Protein AF-A0AAW9BB52-F1 (afdb_monomer)

Radius of gyration: 18.35 Å; Cα contacts (8 Å, |Δi|>4): 149; chains: 1; bounding box: 46×54×39 Å

Structure (mmCIF, N/CA/C/O backbone):
data_AF-A0AAW9BB52-F1
#
_entry.id   AF-A0AAW9BB52-F1
#
loop_
_atom_site.group_PDB
_atom_site.id
_atom_site.type_symbol
_atom_site.label_atom_id
_atom_site.label_alt_id
_atom_site.label_comp_id
_atom_site.label_asym_id
_atom_site.label_entity_id
_atom_site.label_seq_id
_atom_site.pdbx_PDB_ins_code
_atom_site.Cartn_x
_atom_site.Cartn_y
_atom_site.Cartn_z
_atom_site.occupancy
_atom_site.B_iso_or_equiv
_atom_site.auth_seq_id
_atom_site.auth_comp_id
_atom_site.auth_asym_id
_atom_site.auth_atom_id
_atom_site.pdbx_PDB_model_num
ATOM 1 N N . LYS A 1 1 ? 24.342 -23.528 0.416 1.00 37.94 1 LYS A N 1
ATOM 2 C CA . LYS A 1 1 ? 23.237 -22.552 0.607 1.00 37.94 1 LYS A CA 1
ATOM 3 C C . LYS A 1 1 ? 21.941 -23.292 0.313 1.00 37.94 1 LYS A C 1
ATOM 5 O O . LYS A 1 1 ? 21.856 -23.876 -0.755 1.00 37.94 1 LYS A O 1
ATOM 10 N N . ASN A 1 2 ? 21.030 -23.373 1.283 1.00 33.59 2 ASN A N 1
ATOM 11 C CA . ASN A 1 2 ? 19.821 -24.196 1.212 1.00 33.59 2 ASN A CA 1
ATOM 12 C C . ASN A 1 2 ? 18.779 -23.493 0.322 1.00 33.59 2 ASN A C 1
ATOM 14 O O . ASN A 1 2 ? 18.251 -22.456 0.709 1.00 33.59 2 ASN A O 1
ATOM 18 N N . ILE A 1 3 ? 18.562 -24.001 -0.893 1.00 47.25 3 ILE A N 1
ATOM 19 C CA . ILE A 1 3 ? 17.663 -23.411 -1.910 1.00 47.25 3 ILE A CA 1
ATOM 20 C C . ILE A 1 3 ? 16.200 -23.864 -1.693 1.00 47.25 3 ILE A C 1
ATOM 22 O O . ILE A 1 3 ? 15.275 -23.258 -2.222 1.00 47.25 3 ILE A O 1
ATOM 26 N N . ALA A 1 4 ? 15.980 -24.865 -0.834 1.00 42.38 4 ALA A N 1
ATOM 27 C CA . ALA A 1 4 ? 14.690 -25.529 -0.629 1.00 42.38 4 ALA A CA 1
ATOM 28 C C . ALA A 1 4 ? 13.703 -24.812 0.319 1.00 42.38 4 ALA A C 1
ATOM 30 O O . ALA A 1 4 ? 12.623 -25.330 0.557 1.00 42.38 4 ALA A O 1
ATOM 31 N N . CYS A 1 5 ? 14.049 -23.647 0.882 1.00 45.22 5 CYS A N 1
ATOM 32 C CA . CYS A 1 5 ? 13.152 -22.898 1.783 1.00 45.22 5 CYS A CA 1
ATOM 33 C C . CYS A 1 5 ? 12.666 -21.554 1.217 1.00 45.22 5 CYS A C 1
ATOM 35 O O . CYS A 1 5 ? 12.008 -20.804 1.930 1.00 45.22 5 CYS A O 1
ATOM 37 N N . ILE A 1 6 ? 13.037 -21.210 -0.021 1.00 49.16 6 ILE A N 1
ATOM 38 C CA . ILE A 1 6 ? 12.690 -19.917 -0.647 1.00 49.16 6 ILE A CA 1
ATOM 39 C C . ILE A 1 6 ? 11.749 -20.106 -1.849 1.00 49.16 6 ILE A C 1
ATOM 41 O O . ILE A 1 6 ? 11.134 -19.150 -2.296 1.00 49.16 6 ILE A O 1
ATOM 45 N N . SER A 1 7 ? 11.602 -21.330 -2.356 1.00 51.69 7 SER A N 1
ATOM 46 C CA . SER A 1 7 ? 10.525 -21.695 -3.284 1.00 51.69 7 SER A CA 1
ATOM 47 C C . SER A 1 7 ? 9.344 -22.196 -2.453 1.00 51.69 7 SER A C 1
ATOM 49 O O . SER A 1 7 ? 9.570 -22.923 -1.493 1.00 51.69 7 SER A O 1
ATOM 51 N N . ASP A 1 8 ? 8.126 -21.774 -2.789 1.00 69.69 8 ASP A N 1
ATOM 52 C CA . ASP A 1 8 ? 6.833 -22.172 -2.193 1.00 69.69 8 ASP A CA 1
ATOM 53 C C . ASP A 1 8 ? 6.276 -21.295 -1.063 1.00 69.69 8 ASP A C 1
ATOM 55 O O . ASP A 1 8 ? 5.261 -21.655 -0.461 1.00 69.69 8 ASP A O 1
ATOM 59 N N . HIS A 1 9 ? 6.838 -20.115 -0.776 1.00 73.44 9 HIS A N 1
ATOM 60 C CA . HIS A 1 9 ? 6.215 -19.228 0.217 1.00 73.44 9 HIS A CA 1
ATOM 61 C C . HIS A 1 9 ? 4.854 -18.716 -0.275 1.00 73.44 9 HIS A C 1
ATOM 63 O O . HIS A 1 9 ? 3.861 -18.777 0.453 1.00 73.44 9 HIS A O 1
ATOM 69 N N . ALA A 1 10 ? 4.792 -18.230 -1.518 1.00 77.00 10 ALA A N 1
ATOM 70 C CA . ALA A 1 10 ? 3.553 -17.705 -2.083 1.00 77.00 10 ALA A CA 1
ATOM 71 C C . ALA A 1 10 ? 2.483 -18.797 -2.292 1.00 77.00 10 ALA A C 1
ATOM 73 O O . ALA A 1 10 ? 1.297 -18.547 -2.073 1.00 77.00 10 ALA A O 1
ATOM 74 N N . ASP A 1 11 ? 2.894 -20.015 -2.654 1.00 81.38 11 ASP A N 1
ATOM 75 C CA . ASP A 1 11 ? 1.993 -21.162 -2.824 1.00 81.38 11 ASP A CA 1
ATOM 76 C C . ASP A 1 11 ? 1.494 -21.710 -1.484 1.00 81.38 11 ASP A C 1
ATOM 78 O O . ASP A 1 11 ? 0.306 -22.000 -1.337 1.00 81.38 11 ASP A O 1
ATOM 82 N N . SER A 1 12 ? 2.364 -21.777 -0.471 1.00 82.94 12 SER A N 1
ATOM 83 C CA . SER A 1 12 ? 1.969 -22.177 0.883 1.00 82.94 12 SER A CA 1
ATOM 84 C C . SER A 1 12 ? 0.957 -21.205 1.486 1.00 82.94 12 SER A C 1
ATOM 86 O O . SER A 1 12 ? -0.047 -21.651 2.041 1.00 82.94 12 SER A O 1
ATOM 88 N N . LEU A 1 13 ? 1.188 -19.892 1.349 1.00 82.56 13 LEU A N 1
ATOM 89 C CA . LEU A 1 13 ? 0.226 -18.879 1.789 1.00 82.56 13 LEU A CA 1
ATOM 90 C C . LEU A 1 13 ? -1.101 -19.021 1.050 1.00 82.56 13 LEU A C 1
ATOM 92 O O . LEU A 1 13 ? -2.141 -19.077 1.695 1.00 82.56 13 LEU A O 1
ATOM 96 N N . PHE A 1 14 ? -1.069 -19.155 -0.277 1.00 85.38 14 PHE A N 1
ATOM 97 C CA . PHE A 1 14 ? -2.291 -19.291 -1.063 1.00 85.38 14 PHE A CA 1
ATOM 98 C C . PHE A 1 14 ? -3.108 -20.527 -0.668 1.00 85.38 14 PHE A C 1
ATOM 100 O O . PHE A 1 14 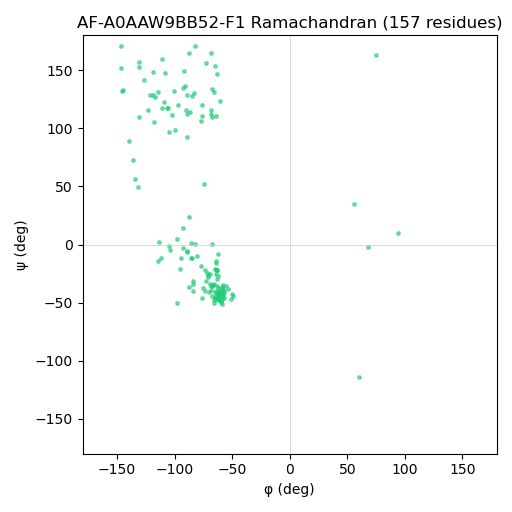? -4.325 -20.437 -0.514 1.00 85.38 14 PHE A O 1
ATOM 107 N N . ARG A 1 15 ? -2.450 -21.669 -0.439 1.00 87.56 15 ARG A N 1
ATOM 108 C CA . ARG A 1 15 ? -3.122 -22.886 0.030 1.00 87.56 15 ARG A CA 1
ATOM 109 C C . ARG A 1 15 ? -3.810 -22.668 1.377 1.00 87.56 15 ARG A C 1
ATOM 111 O O . ARG A 1 15 ? -4.986 -22.992 1.503 1.00 87.56 15 ARG A O 1
ATOM 118 N N . ILE A 1 16 ? -3.108 -22.087 2.352 1.00 87.88 16 ILE A N 1
ATOM 119 C CA . ILE A 1 16 ? -3.678 -21.783 3.674 1.00 87.88 16 ILE A CA 1
ATOM 120 C C . ILE A 1 16 ? -4.857 -20.809 3.541 1.00 87.88 16 ILE A C 1
ATOM 122 O O . ILE A 1 16 ? -5.903 -21.021 4.150 1.00 87.88 16 ILE A O 1
ATOM 126 N N . SER A 1 17 ? -4.719 -19.769 2.717 1.00 88.69 17 SER A N 1
ATOM 127 C CA . SER A 1 17 ? -5.778 -18.788 2.474 1.00 88.69 17 SER A CA 1
ATOM 128 C C . SER A 1 17 ? -7.028 -19.434 1.868 1.00 88.69 17 SER A C 1
ATOM 130 O O . SER A 1 17 ? -8.134 -19.122 2.301 1.00 88.69 17 SER A O 1
ATOM 132 N N . ASN A 1 18 ? -6.873 -20.389 0.946 1.00 89.69 18 ASN A N 1
ATOM 133 C CA . ASN A 1 18 ? -7.998 -21.143 0.386 1.00 89.69 18 ASN A CA 1
ATOM 134 C C . ASN A 1 18 ? -8.658 -22.082 1.403 1.00 89.69 18 ASN A C 1
ATOM 136 O O . ASN A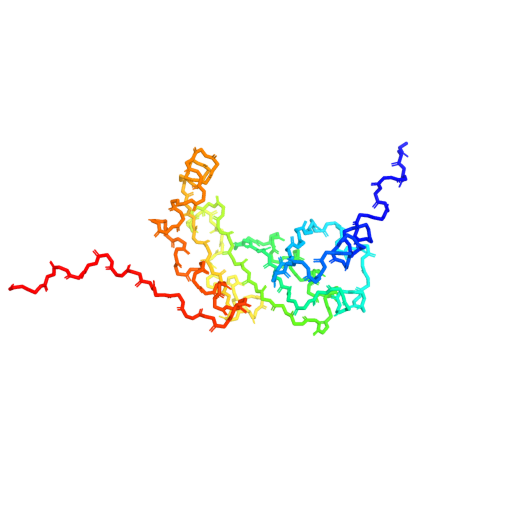 1 18 ? -9.879 -22.181 1.426 1.00 89.69 18 ASN A O 1
ATOM 140 N N . GLU A 1 19 ? -7.886 -22.748 2.267 1.00 92.44 19 GLU A N 1
ATOM 141 C CA . GLU A 1 19 ? -8.434 -23.620 3.322 1.00 92.44 19 GLU A CA 1
ATOM 142 C C . GLU A 1 19 ? -9.266 -22.835 4.360 1.00 92.44 19 GLU A C 1
ATOM 144 O O . GLU A 1 19 ? -10.163 -23.386 5.002 1.00 92.44 19 GLU A O 1
ATOM 149 N N . LEU A 1 20 ? -8.986 -21.538 4.519 1.00 92.25 20 LEU A N 1
ATOM 150 C CA . LEU A 1 20 ? -9.632 -20.660 5.496 1.00 92.25 20 LEU A CA 1
ATOM 151 C C . LEU A 1 20 ? -10.650 -19.686 4.883 1.00 92.25 20 LEU A C 1
ATOM 153 O O . LEU A 1 20 ? -11.271 -18.926 5.631 1.00 92.25 20 LEU A O 1
ATOM 157 N N . VAL A 1 21 ? -10.839 -19.688 3.558 1.00 90.75 21 VAL A N 1
ATOM 158 C CA . VAL A 1 21 ? -11.599 -18.645 2.844 1.00 90.75 21 VAL A CA 1
ATOM 159 C C . VAL A 1 21 ? -13.042 -18.510 3.337 1.00 90.75 21 VAL A C 1
ATOM 161 O O . VAL A 1 21 ? -13.535 -17.396 3.497 1.00 90.75 21 VAL A O 1
ATOM 164 N N . ASP A 1 22 ? -13.683 -19.625 3.686 1.00 92.19 22 ASP A N 1
ATOM 165 C CA . ASP A 1 22 ? -15.067 -19.645 4.172 1.00 92.19 22 ASP A CA 1
ATOM 166 C C . ASP A 1 22 ? -15.196 -19.283 5.665 1.00 92.19 22 ASP A C 1
ATOM 168 O O . ASP A 1 22 ? -16.300 -19.079 6.170 1.00 92.19 22 ASP A O 1
ATOM 172 N N . GLN A 1 23 ? -14.077 -19.192 6.394 1.00 94.69 23 GLN A N 1
ATOM 173 C CA . GLN A 1 23 ? -14.056 -18.937 7.841 1.00 94.69 23 GLN A CA 1
ATOM 174 C C . GLN A 1 23 ? -13.861 -17.457 8.191 1.00 94.69 23 GLN A C 1
ATOM 176 O O . GLN A 1 23 ? -14.196 -17.032 9.299 1.00 94.69 23 GLN A O 1
ATOM 181 N N . TYR A 1 24 ? -13.327 -16.657 7.266 1.00 91.94 24 TYR A N 1
ATOM 182 C CA . TYR A 1 24 ? -12.980 -15.258 7.508 1.00 91.94 24 TYR A CA 1
ATOM 183 C C . TYR A 1 24 ? -13.617 -14.331 6.478 1.00 91.94 24 TYR A C 1
ATOM 185 O O . TYR A 1 24 ? -13.646 -14.607 5.287 1.00 91.94 24 TYR A O 1
ATOM 193 N N . ASN A 1 25 ? -14.070 -13.153 6.919 1.00 88.88 25 ASN A N 1
ATOM 194 C CA . ASN A 1 25 ? -14.564 -12.137 5.981 1.00 88.88 25 ASN A CA 1
ATOM 195 C C . ASN A 1 25 ? -13.438 -11.505 5.149 1.00 88.88 25 ASN A C 1
ATOM 197 O O . ASN A 1 25 ? -13.694 -10.977 4.070 1.00 88.88 25 ASN A O 1
ATOM 201 N N . PHE A 1 26 ? -12.218 -11.497 5.690 1.00 90.19 26 PHE A N 1
ATOM 202 C CA . PHE A 1 26 ? -11.029 -10.959 5.045 1.00 90.19 26 PHE A CA 1
ATOM 203 C C . PHE A 1 26 ? -9.821 -11.799 5.434 1.00 90.19 26 PHE A C 1
ATOM 205 O O . PHE A 1 26 ? -9.595 -12.040 6.620 1.00 90.19 26 PHE A O 1
ATOM 212 N N . ILE A 1 27 ? -9.019 -12.155 4.438 1.00 90.81 27 ILE A N 1
ATOM 213 C CA . ILE A 1 27 ? -7.674 -12.696 4.608 1.00 90.81 27 ILE A CA 1
ATOM 214 C C . ILE A 1 27 ? -6.716 -11.664 4.012 1.00 90.81 27 ILE A C 1
ATOM 216 O O . ILE A 1 27 ? -6.974 -11.119 2.937 1.00 90.81 27 ILE A O 1
ATOM 220 N N . ILE A 1 28 ? -5.671 -11.312 4.760 1.00 90.62 28 ILE A N 1
ATOM 221 C CA . ILE A 1 28 ? -4.694 -10.298 4.355 1.00 90.62 28 ILE A CA 1
ATOM 222 C C . ILE A 1 28 ? -3.328 -10.963 4.250 1.00 90.62 28 ILE A C 1
ATOM 224 O O . ILE A 1 28 ? -2.670 -11.200 5.263 1.00 90.62 28 ILE A O 1
ATOM 228 N N . ASP A 1 29 ? -2.884 -11.178 3.017 1.00 89.06 29 ASP A N 1
ATOM 229 C CA . ASP A 1 29 ? -1.547 -11.687 2.736 1.00 89.06 29 ASP A CA 1
ATOM 230 C C . ASP A 1 29 ? -0.551 -10.525 2.672 1.00 89.06 29 ASP A C 1
ATOM 232 O O . ASP A 1 29 ? -0.602 -9.666 1.788 1.00 89.06 29 ASP A O 1
ATOM 236 N N . SER A 1 30 ? 0.383 -10.492 3.622 1.00 88.81 30 SER A N 1
ATOM 237 C CA . SER A 1 30 ? 1.487 -9.530 3.621 1.00 88.81 30 SER A CA 1
ATOM 238 C C . SER A 1 30 ? 2.678 -10.099 2.854 1.00 88.81 30 SER A C 1
ATOM 240 O O . SER A 1 30 ? 3.535 -10.768 3.433 1.00 88.81 30 SER A O 1
ATOM 242 N N . LEU A 1 31 ? 2.757 -9.811 1.555 1.00 85.75 31 LEU A N 1
ATOM 243 C CA . LEU A 1 31 ? 3.850 -10.284 0.706 1.00 85.75 31 LEU A CA 1
ATOM 244 C C . LEU A 1 31 ? 5.042 -9.313 0.689 1.00 85.75 31 LEU A C 1
ATOM 246 O O . LEU A 1 31 ? 4.865 -8.126 0.391 1.00 85.75 31 LEU A O 1
ATOM 250 N N . PRO A 1 32 ? 6.276 -9.788 0.939 1.00 85.00 32 PRO A N 1
ATOM 251 C CA . PRO A 1 32 ? 7.462 -8.978 0.715 1.00 85.00 32 PRO A CA 1
ATOM 252 C C . PRO A 1 32 ? 7.735 -8.826 -0.790 1.00 85.00 32 PRO A C 1
ATOM 254 O O . PRO A 1 32 ? 7.346 -9.658 -1.610 1.00 85.00 32 PRO A O 1
ATOM 257 N N . LEU A 1 33 ? 8.454 -7.764 -1.163 1.00 82.81 33 LEU A N 1
ATOM 258 C CA . LEU A 1 33 ? 8.714 -7.427 -2.568 1.00 82.81 33 LEU A CA 1
ATOM 259 C C . LEU A 1 33 ? 9.365 -8.567 -3.363 1.00 82.81 33 LEU A C 1
ATOM 261 O O . LEU A 1 33 ? 9.095 -8.722 -4.545 1.00 82.81 33 LEU A O 1
ATOM 265 N N . ASN A 1 34 ? 10.245 -9.351 -2.748 1.00 82.69 34 ASN A N 1
ATOM 266 C CA . ASN A 1 34 ? 10.905 -10.466 -3.422 1.00 82.69 34 ASN A CA 1
ATOM 267 C C . ASN A 1 34 ? 9.938 -11.614 -3.749 1.00 82.69 34 ASN A C 1
ATOM 269 O O . ASN A 1 34 ? 10.098 -12.212 -4.810 1.00 82.69 34 ASN A O 1
ATOM 273 N N . ALA A 1 35 ? 8.931 -11.864 -2.905 1.00 83.38 35 ALA A N 1
ATOM 274 C CA . ALA A 1 35 ? 7.969 -12.949 -3.098 1.00 83.38 35 ALA A CA 1
ATOM 275 C C . ALA A 1 35 ? 7.038 -12.707 -4.296 1.00 83.38 35 ALA A C 1
ATOM 277 O O . ALA A 1 35 ? 6.585 -13.652 -4.928 1.00 83.38 35 ALA A O 1
ATOM 278 N N . ILE A 1 36 ? 6.807 -11.447 -4.697 1.00 84.25 36 ILE A N 1
ATOM 279 C CA . ILE A 1 36 ? 6.001 -11.164 -5.899 1.00 84.25 36 ILE A CA 1
ATOM 280 C C . ILE A 1 36 ? 6.645 -11.710 -7.181 1.00 84.25 36 ILE A C 1
ATOM 282 O O . ILE A 1 36 ? 5.969 -11.900 -8.189 1.00 84.25 36 ILE A O 1
ATOM 286 N N . ASN A 1 37 ? 7.962 -11.938 -7.170 1.00 84.25 37 ASN A N 1
ATOM 287 C CA . ASN A 1 37 ? 8.663 -12.466 -8.333 1.00 84.25 37 ASN A CA 1
ATOM 288 C C . ASN A 1 37 ? 8.368 -13.953 -8.561 1.00 84.25 37 ASN A C 1
ATOM 290 O O . ASN A 1 37 ? 8.516 -14.397 -9.698 1.00 84.25 37 ASN A O 1
ATOM 294 N N . GLU A 1 38 ? 7.929 -14.671 -7.521 1.00 84.88 38 GLU A N 1
ATOM 295 C CA . GLU A 1 38 ? 7.539 -16.088 -7.569 1.00 84.88 38 GLU A CA 1
ATOM 296 C C . GLU A 1 38 ? 6.205 -16.293 -8.300 1.00 84.88 38 GLU A C 1
ATOM 298 O O . GLU A 1 38 ? 5.972 -17.356 -8.859 1.00 84.88 38 GLU A O 1
ATOM 303 N N . LEU A 1 39 ? 5.352 -15.267 -8.349 1.00 85.81 39 LEU A N 1
ATOM 304 C CA . LEU A 1 39 ? 4.017 -15.341 -8.946 1.00 85.81 39 LEU A CA 1
ATOM 305 C C . LEU A 1 39 ? 4.037 -14.933 -10.418 1.00 85.81 39 LEU A C 1
ATOM 307 O O . LEU A 1 39 ? 4.814 -14.066 -10.804 1.00 85.81 39 LEU A O 1
ATOM 311 N N . THR A 1 40 ? 3.172 -15.480 -11.262 1.00 86.38 40 THR A N 1
ATOM 312 C CA . THR A 1 40 ? 2.871 -14.902 -12.583 1.00 86.38 40 THR A CA 1
ATOM 313 C C . THR A 1 40 ? 1.834 -13.778 -12.472 1.00 86.38 40 THR A C 1
ATOM 315 O O . THR A 1 40 ? 1.267 -13.529 -11.408 1.00 86.38 40 THR A O 1
ATOM 318 N N . SER A 1 41 ? 1.596 -13.038 -13.558 1.00 84.38 41 SER A N 1
ATOM 319 C CA . SER A 1 41 ? 0.498 -12.062 -13.602 1.00 84.38 41 SER A CA 1
ATOM 320 C C . SER A 1 41 ? -0.868 -12.733 -13.463 1.00 84.38 41 SER A C 1
ATOM 322 O O . SER A 1 41 ? -1.775 -12.171 -12.853 1.00 84.38 41 SER A O 1
ATOM 324 N N . GLU A 1 42 ? -1.009 -13.926 -14.027 1.00 85.44 42 GLU A N 1
ATOM 325 C CA . GLU A 1 42 ? -2.196 -14.766 -13.978 1.00 85.44 42 GLU A CA 1
ATOM 326 C C . GLU A 1 42 ? -2.440 -15.230 -12.539 1.00 85.44 42 GLU A C 1
ATOM 328 O O . GLU A 1 42 ? -3.503 -14.934 -11.994 1.00 85.44 42 GLU A O 1
ATOM 333 N N . ASP A 1 43 ? -1.412 -15.782 -11.879 1.00 87.19 43 ASP A N 1
ATOM 334 C CA . ASP A 1 43 ? -1.469 -16.166 -10.461 1.00 87.19 43 ASP A CA 1
ATOM 335 C C . ASP A 1 43 ? -1.989 -15.026 -9.582 1.00 87.19 43 ASP A C 1
ATOM 337 O O . ASP A 1 43 ? -2.854 -15.215 -8.737 1.00 87.19 43 ASP A O 1
ATOM 341 N N . ILE A 1 44 ? -1.473 -13.811 -9.770 1.00 89.19 44 ILE A N 1
ATOM 342 C CA . ILE A 1 44 ? -1.852 -12.668 -8.935 1.00 89.19 44 ILE A CA 1
ATOM 343 C C . ILE A 1 44 ? -3.350 -12.353 -9.063 1.00 89.19 44 ILE A C 1
ATOM 345 O O . ILE A 1 44 ? -3.990 -12.041 -8.059 1.00 89.19 44 ILE A O 1
ATOM 349 N N . ASN A 1 45 ? -3.907 -12.436 -10.275 1.00 85.62 45 ASN A N 1
ATOM 350 C CA . ASN A 1 45 ? -5.324 -12.155 -10.517 1.00 85.62 45 ASN A CA 1
ATOM 351 C C . ASN A 1 45 ? -6.243 -13.260 -9.984 1.00 85.62 45 ASN A C 1
ATOM 353 O O . ASN A 1 45 ? -7.364 -12.967 -9.577 1.00 85.62 45 ASN A O 1
ATOM 357 N N . GLU A 1 46 ? -5.779 -14.508 -9.981 1.00 85.88 46 GLU A N 1
ATOM 358 C CA . GLU A 1 46 ? -6.532 -15.639 -9.433 1.00 85.88 46 GLU A CA 1
ATOM 359 C C . GLU A 1 46 ? -6.516 -15.647 -7.901 1.00 85.88 46 GLU A C 1
ATOM 361 O O . GLU A 1 46 ? -7.522 -15.961 -7.267 1.00 85.88 46 GLU A O 1
ATOM 366 N N . ARG A 1 47 ? -5.384 -15.265 -7.299 1.00 87.88 47 ARG A N 1
ATOM 367 C CA . ARG A 1 47 ? -5.165 -15.364 -5.851 1.00 87.88 47 ARG A CA 1
ATOM 368 C C . ARG A 1 47 ? -5.719 -14.182 -5.062 1.00 87.88 47 ARG A C 1
ATOM 370 O O . ARG A 1 47 ? -6.113 -14.353 -3.911 1.00 87.88 47 ARG A O 1
ATOM 377 N N . TYR A 1 48 ? -5.737 -12.978 -5.640 1.00 89.88 48 TYR A N 1
ATOM 378 C CA . TYR A 1 48 ? -6.018 -11.752 -4.890 1.00 89.88 48 TYR A CA 1
ATOM 379 C C . TYR A 1 48 ? -7.203 -10.970 -5.445 1.00 89.88 48 TYR A C 1
ATOM 381 O O . TYR A 1 48 ? -7.133 -10.371 -6.513 1.00 89.88 48 TYR A O 1
ATOM 389 N N . ASN A 1 49 ? -8.270 -10.849 -4.648 1.00 89.06 49 ASN A N 1
ATOM 390 C CA . ASN A 1 49 ? -9.418 -10.013 -5.020 1.00 89.06 49 ASN A CA 1
ATOM 391 C C . ASN A 1 49 ? -9.103 -8.511 -4.966 1.00 89.06 49 ASN A C 1
ATOM 393 O O . ASN A 1 49 ? -9.759 -7.710 -5.630 1.00 89.06 49 ASN A O 1
ATOM 397 N N . ARG A 1 50 ? -8.162 -8.105 -4.103 1.00 90.50 50 ARG A N 1
ATOM 398 C CA . ARG A 1 50 ? -7.765 -6.706 -3.910 1.00 90.50 50 ARG A CA 1
ATOM 399 C C . ARG A 1 50 ? -6.285 -6.620 -3.593 1.00 90.50 50 ARG A C 1
ATOM 401 O O . ARG A 1 50 ? -5.806 -7.297 -2.690 1.00 90.50 50 ARG A O 1
ATOM 408 N N . ILE A 1 51 ? -5.593 -5.722 -4.286 1.00 92.81 51 ILE A N 1
ATOM 409 C CA . ILE A 1 51 ? -4.149 -5.546 -4.154 1.00 92.81 51 ILE A CA 1
ATOM 410 C C . ILE A 1 51 ? -3.856 -4.131 -3.661 1.00 92.81 51 ILE A C 1
ATOM 412 O O . ILE A 1 51 ? -4.322 -3.141 -4.232 1.00 92.81 51 ILE A O 1
ATOM 416 N N . PHE A 1 52 ? -3.049 -4.037 -2.607 1.00 94.38 52 PHE A N 1
ATOM 417 C CA . PHE A 1 52 ? -2.522 -2.776 -2.101 1.00 94.38 52 PHE A CA 1
ATOM 418 C C . PHE A 1 52 ? -1.003 -2.781 -2.215 1.00 94.38 52 PHE A C 1
ATOM 420 O O . PHE A 1 52 ? -0.344 -3.685 -1.711 1.00 94.38 52 PHE A O 1
ATOM 427 N N . VAL A 1 53 ? -0.442 -1.755 -2.852 1.00 95.25 53 VAL A N 1
ATOM 428 C CA . VAL A 1 53 ? 1.010 -1.578 -2.943 1.00 95.25 53 VAL A CA 1
ATOM 429 C C . VAL A 1 53 ? 1.427 -0.437 -2.029 1.00 95.25 53 VAL A C 1
ATOM 431 O O . VAL A 1 53 ? 1.014 0.709 -2.223 1.00 95.25 53 VAL A O 1
ATOM 434 N N . VAL A 1 54 ? 2.249 -0.748 -1.029 1.00 95.69 54 VAL A N 1
ATOM 435 C CA . VAL A 1 54 ? 2.771 0.244 -0.085 1.00 95.69 54 VAL A CA 1
ATOM 436 C C . VAL A 1 54 ? 4.018 0.897 -0.672 1.00 95.69 54 VAL A C 1
ATOM 438 O O . VAL A 1 54 ? 4.947 0.221 -1.106 1.00 95.69 54 VAL A O 1
ATOM 441 N N . CYS A 1 55 ? 4.027 2.224 -0.696 1.00 95.56 55 CYS A N 1
ATOM 442 C CA . CYS A 1 55 ? 5.112 3.055 -1.195 1.00 95.56 55 CYS A CA 1
ATOM 443 C C . CYS A 1 55 ? 5.465 4.139 -0.177 1.00 95.56 55 CYS A C 1
ATOM 445 O O . CYS A 1 55 ? 4.623 4.573 0.600 1.00 95.56 55 CYS A O 1
ATOM 447 N N . GLU A 1 56 ? 6.682 4.658 -0.242 1.00 94.62 56 GLU A N 1
ATOM 448 C CA . GLU A 1 56 ? 7.048 5.938 0.366 1.00 94.62 56 GLU A CA 1
ATOM 449 C C . GLU A 1 56 ? 7.339 6.975 -0.736 1.00 94.62 56 GLU A C 1
ATOM 451 O O . GLU A 1 56 ? 7.626 6.597 -1.878 1.00 94.62 56 GLU A O 1
ATOM 456 N N . PRO A 1 57 ? 7.294 8.289 -0.447 1.00 95.06 57 PRO A N 1
ATOM 457 C CA . PRO A 1 57 ? 7.639 9.330 -1.419 1.00 95.06 57 PRO A CA 1
ATOM 458 C C . PRO A 1 57 ? 9.165 9.435 -1.645 1.00 95.06 57 PRO A C 1
ATOM 460 O O . PRO A 1 57 ? 9.763 10.507 -1.563 1.00 95.06 57 PRO A O 1
ATOM 463 N N . SER A 1 58 ? 9.818 8.306 -1.941 1.00 94.75 58 SER A N 1
ATOM 464 C CA . SER A 1 58 ? 11.246 8.197 -2.246 1.00 94.75 58 SER A CA 1
ATOM 465 C C . SER A 1 58 ? 11.477 7.645 -3.652 1.00 94.75 58 SER A C 1
ATOM 467 O O . SER A 1 58 ? 10.721 6.818 -4.161 1.00 94.75 58 SER A O 1
ATOM 469 N N . VAL A 1 59 ? 12.566 8.068 -4.299 1.00 92.44 59 VAL A N 1
ATOM 470 C CA . VAL A 1 59 ? 12.909 7.608 -5.658 1.00 92.44 59 VAL A CA 1
ATOM 471 C C . VAL A 1 59 ? 13.053 6.084 -5.720 1.00 92.44 59 VAL A C 1
ATOM 473 O O . VAL A 1 59 ? 12.616 5.475 -6.696 1.00 92.44 59 VAL A O 1
ATOM 476 N N . ALA A 1 60 ? 13.636 5.470 -4.686 1.00 93.56 60 ALA A N 1
ATOM 477 C CA . ALA A 1 60 ? 13.805 4.023 -4.608 1.00 93.56 60 ALA A CA 1
ATOM 478 C C . ALA A 1 60 ? 12.450 3.301 -4.566 1.00 93.56 60 ALA A C 1
ATOM 480 O O . ALA A 1 60 ? 12.220 2.390 -5.361 1.00 93.56 60 ALA A O 1
ATOM 481 N N . SER A 1 61 ? 11.525 3.765 -3.720 1.00 95.25 61 SER A N 1
ATOM 482 C CA . SER A 1 61 ? 10.190 3.177 -3.617 1.00 95.25 61 SER A CA 1
ATOM 483 C C . SER A 1 61 ? 9.379 3.335 -4.902 1.00 95.25 61 SER A C 1
ATOM 485 O O . SER A 1 61 ? 8.726 2.383 -5.321 1.00 95.25 61 SER A O 1
ATOM 487 N N . LEU A 1 62 ? 9.448 4.491 -5.572 1.00 95.56 62 LEU A N 1
ATOM 488 C CA . LEU A 1 62 ? 8.732 4.699 -6.838 1.00 95.56 62 LEU A CA 1
ATOM 489 C C . LEU A 1 62 ? 9.292 3.822 -7.969 1.00 95.56 62 LEU A C 1
ATOM 491 O O . LEU A 1 62 ? 8.534 3.326 -8.801 1.00 95.56 62 LEU A O 1
ATOM 495 N N . ARG A 1 63 ? 10.612 3.586 -7.997 1.00 93.94 63 ARG A N 1
ATOM 496 C CA . ARG A 1 63 ? 11.228 2.636 -8.939 1.00 93.94 63 ARG A CA 1
ATOM 497 C C . ARG A 1 63 ? 10.773 1.204 -8.666 1.00 93.94 63 ARG A C 1
ATOM 499 O O . ARG A 1 63 ? 10.392 0.517 -9.609 1.00 93.94 63 ARG A O 1
ATOM 506 N N . ALA A 1 64 ? 10.762 0.782 -7.401 1.00 94.19 64 ALA A N 1
ATOM 507 C CA . ALA A 1 64 ? 10.257 -0.533 -7.013 1.00 94.19 64 ALA A CA 1
ATOM 508 C C . ALA A 1 64 ? 8.786 -0.708 -7.422 1.00 94.19 64 ALA A C 1
ATOM 510 O O . ALA A 1 64 ? 8.435 -1.723 -8.021 1.00 94.19 64 ALA A O 1
ATOM 511 N N . TYR A 1 65 ? 7.953 0.316 -7.214 1.00 95.25 65 TYR A N 1
ATOM 512 C CA . TYR A 1 65 ? 6.567 0.315 -7.678 1.00 95.25 65 TYR A CA 1
ATOM 513 C C . TYR A 1 65 ? 6.446 0.111 -9.192 1.00 95.25 65 TYR A C 1
ATOM 515 O O . TYR A 1 65 ? 5.598 -0.659 -9.622 1.00 95.25 65 TYR A O 1
ATOM 523 N N . HIS A 1 66 ? 7.284 0.738 -10.023 1.00 94.31 66 HIS A N 1
ATOM 524 C CA . HIS A 1 66 ? 7.222 0.507 -11.471 1.00 94.31 66 HIS A CA 1
ATOM 525 C C . HIS A 1 66 ? 7.517 -0.950 -11.856 1.00 94.31 66 HIS A C 1
ATOM 527 O O . HIS A 1 66 ? 6.852 -1.486 -12.746 1.00 94.31 66 HIS A O 1
ATOM 533 N N . SER A 1 67 ? 8.456 -1.603 -11.167 1.00 92.25 67 SER A N 1
ATOM 534 C CA . SER A 1 67 ? 8.723 -3.035 -11.347 1.00 92.25 67 SER A CA 1
ATOM 535 C C . SER A 1 67 ? 7.524 -3.889 -10.926 1.00 92.25 67 SER A C 1
ATOM 537 O O . SER A 1 67 ? 7.096 -4.753 -11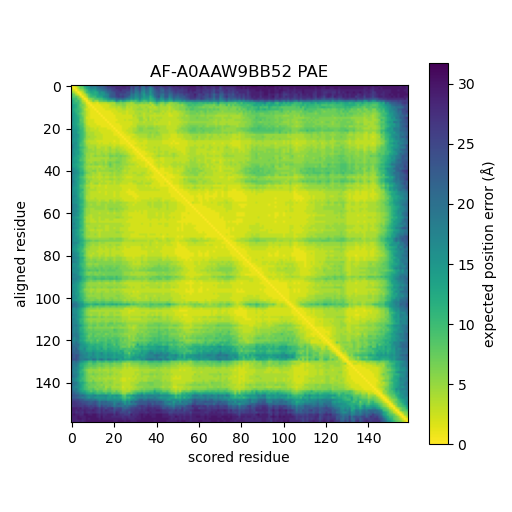.689 1.00 92.25 67 SER A O 1
ATOM 539 N N . ILE A 1 68 ? 6.928 -3.594 -9.764 1.00 93.00 68 ILE A N 1
ATOM 540 C CA . ILE A 1 68 ? 5.711 -4.261 -9.272 1.00 93.00 68 ILE A CA 1
ATOM 541 C C . ILE A 1 68 ? 4.564 -4.069 -10.261 1.00 93.00 68 ILE A C 1
ATOM 543 O O . ILE A 1 68 ? 3.945 -5.035 -10.679 1.00 93.00 68 ILE A O 1
ATOM 547 N N . LYS A 1 69 ? 4.309 -2.837 -10.707 1.00 93.44 69 LYS A N 1
ATOM 548 C CA . LYS A 1 69 ? 3.237 -2.508 -11.650 1.00 93.44 69 LYS A CA 1
ATOM 549 C C . LYS A 1 69 ? 3.363 -3.296 -12.951 1.00 93.44 69 LYS A C 1
ATOM 551 O O . LYS A 1 69 ? 2.359 -3.757 -13.481 1.00 93.44 69 LYS A O 1
ATOM 556 N N . LYS A 1 70 ? 4.588 -3.470 -13.461 1.00 91.94 70 LYS A N 1
ATOM 557 C CA . LYS A 1 70 ? 4.835 -4.307 -14.643 1.00 91.94 70 LYS A CA 1
ATOM 558 C C . LYS A 1 70 ? 4.445 -5.765 -14.383 1.00 91.94 70 LYS A C 1
ATOM 560 O O . LYS A 1 70 ? 3.861 -6.385 -15.262 1.00 91.94 70 LYS A O 1
ATOM 565 N N . LYS A 1 71 ? 4.748 -6.285 -13.191 1.00 90.44 71 LYS A N 1
ATOM 566 C CA . LYS A 1 71 ? 4.420 -7.651 -12.766 1.00 90.44 71 LYS A CA 1
ATOM 567 C C . LYS A 1 71 ? 2.916 -7.859 -12.546 1.00 90.44 71 LYS A C 1
ATOM 569 O O . LYS A 1 71 ? 2.383 -8.872 -12.975 1.00 90.44 71 LYS A O 1
ATOM 574 N N . LEU A 1 72 ? 2.239 -6.877 -11.949 1.00 92.00 72 LEU A N 1
ATOM 575 C CA . LEU A 1 72 ? 0.784 -6.862 -11.764 1.00 92.00 72 LEU A CA 1
ATOM 576 C C . LEU A 1 72 ? 0.026 -6.856 -13.103 1.00 92.00 72 LEU A C 1
ATOM 578 O O . LEU A 1 72 ? -1.110 -7.316 -13.178 1.00 92.00 72 LEU A O 1
ATOM 582 N N . GLY A 1 73 ? 0.635 -6.335 -14.172 1.00 89.81 73 GLY A N 1
ATOM 583 C CA . GLY A 1 73 ? 0.024 -6.301 -15.496 1.00 89.81 73 GLY A CA 1
ATOM 584 C C . GLY A 1 73 ? -1.279 -5.499 -15.493 1.00 89.81 73 GLY A C 1
ATOM 585 O O . GLY A 1 73 ? -1.263 -4.282 -15.300 1.00 89.81 73 GLY A O 1
ATOM 586 N N . LYS A 1 74 ? -2.402 -6.184 -15.730 1.00 89.19 74 LYS A N 1
ATOM 587 C CA . LYS A 1 74 ? -3.751 -5.593 -15.729 1.00 89.19 74 LYS A CA 1
ATOM 588 C C . LYS A 1 74 ? -4.461 -5.676 -14.372 1.00 89.19 74 LYS A C 1
ATOM 590 O O . LYS A 1 74 ? -5.566 -5.154 -14.269 1.00 89.19 74 LYS A O 1
ATOM 595 N N . ALA A 1 75 ? -3.851 -6.300 -13.363 1.00 90.25 75 ALA A N 1
ATOM 596 C CA . ALA A 1 75 ? -4.454 -6.440 -12.045 1.00 90.25 75 ALA A CA 1
ATOM 597 C C . ALA A 1 75 ? -4.726 -5.062 -11.421 1.00 90.25 75 ALA A C 1
ATOM 599 O O . ALA A 1 75 ? -3.817 -4.227 -11.273 1.00 90.25 75 ALA A O 1
ATOM 600 N N . GLU A 1 76 ? -5.984 -4.820 -11.052 1.00 89.81 76 GLU A N 1
ATOM 601 C CA . GLU A 1 76 ? -6.364 -3.596 -10.358 1.00 89.81 76 GLU A CA 1
ATOM 602 C C . GLU A 1 76 ? -5.713 -3.552 -8.973 1.00 89.81 76 GLU A C 1
ATOM 604 O O . GLU A 1 76 ? -5.760 -4.505 -8.196 1.00 89.81 76 GLU A O 1
ATOM 609 N N . HIS A 1 77 ? -5.093 -2.419 -8.651 1.00 92.94 77 HIS A N 1
ATOM 610 C CA . HIS A 1 77 ? -4.427 -2.222 -7.372 1.00 92.94 77 HIS A CA 1
ATOM 611 C C . HIS A 1 77 ? -4.540 -0.773 -6.913 1.00 92.94 77 HIS A C 1
ATOM 613 O O . HIS A 1 77 ? -4.616 0.161 -7.715 1.00 92.94 77 HIS A O 1
ATOM 619 N N . ARG A 1 78 ? -4.513 -0.585 -5.593 1.00 93.50 78 ARG A N 1
ATOM 620 C CA . ARG A 1 78 ? -4.471 0.730 -4.951 1.00 93.50 78 ARG A CA 1
ATOM 621 C C . ARG A 1 78 ? -3.109 0.982 -4.337 1.00 93.50 78 ARG A C 1
ATOM 623 O O . ARG A 1 78 ? -2.449 0.067 -3.852 1.00 93.50 78 ARG A O 1
ATOM 630 N N . ILE A 1 79 ? -2.698 2.243 -4.335 1.00 95.69 79 ILE A N 1
ATOM 631 C CA . ILE A 1 79 ? -1.416 2.646 -3.759 1.00 95.69 79 ILE A CA 1
ATOM 632 C C . ILE A 1 79 ? -1.652 3.233 -2.377 1.00 95.69 79 ILE A C 1
ATOM 634 O O . ILE A 1 79 ? -2.512 4.098 -2.187 1.00 95.69 79 ILE A O 1
ATOM 638 N N . ILE A 1 80 ? -0.854 2.767 -1.424 1.00 96.06 80 ILE A N 1
ATOM 639 C CA . ILE A 1 80 ? -0.765 3.339 -0.090 1.00 96.06 80 ILE A CA 1
ATOM 640 C C . ILE A 1 80 ? 0.555 4.092 -0.011 1.00 96.06 80 ILE A C 1
ATOM 642 O O . ILE A 1 80 ? 1.613 3.478 -0.112 1.00 96.06 80 ILE A O 1
ATOM 646 N N . PHE A 1 81 ? 0.514 5.404 0.200 1.00 95.69 81 PHE A N 1
ATOM 647 C CA . PHE A 1 81 ? 1.717 6.148 0.552 1.00 95.69 81 PHE A CA 1
ATOM 648 C C . PHE A 1 81 ? 1.884 6.156 2.067 1.00 95.69 81 PHE A C 1
ATOM 650 O O . PHE A 1 81 ? 1.094 6.773 2.768 1.00 95.69 81 PHE A O 1
ATOM 657 N N . SER A 1 82 ? 2.914 5.484 2.573 1.00 94.00 82 SER A N 1
ATOM 658 C CA . SER A 1 82 ? 3.280 5.456 3.986 1.00 94.00 82 SER A CA 1
ATOM 659 C C . SER A 1 82 ? 4.584 6.208 4.209 1.00 94.00 82 SER A C 1
ATOM 661 O O . SER A 1 82 ? 5.633 5.843 3.677 1.00 94.00 82 SER A O 1
ATOM 663 N N . MET A 1 83 ? 4.523 7.281 4.991 1.00 93.12 83 MET A N 1
ATOM 664 C CA . MET A 1 83 ? 5.681 8.110 5.299 1.00 93.12 83 MET A CA 1
ATOM 665 C C . MET A 1 83 ? 6.394 7.606 6.555 1.00 93.12 83 MET A C 1
ATOM 667 O O . MET A 1 83 ? 5.862 7.669 7.660 1.00 93.12 83 MET A O 1
ATOM 671 N N . THR A 1 84 ? 7.636 7.158 6.390 1.00 91.06 84 THR A N 1
ATOM 672 C CA . THR A 1 84 ? 8.502 6.658 7.474 1.00 91.06 84 THR A CA 1
ATOM 673 C C . THR A 1 84 ? 9.275 7.768 8.189 1.00 91.06 84 THR A C 1
ATOM 675 O O . THR A 1 84 ? 9.861 7.538 9.241 1.00 91.06 84 THR A O 1
ATOM 678 N N . ARG A 1 85 ? 9.266 8.980 7.628 1.00 92.25 85 ARG A N 1
ATOM 679 C CA . ARG A 1 85 ? 9.927 10.191 8.137 1.00 92.25 85 ARG A CA 1
ATOM 680 C C . ARG A 1 85 ? 9.110 11.433 7.784 1.00 92.25 85 ARG A C 1
ATOM 682 O O . ARG A 1 85 ? 8.161 11.350 7.002 1.00 92.25 85 ARG A O 1
ATOM 689 N N . SER A 1 86 ? 9.463 12.597 8.327 1.00 92.56 86 SER A N 1
ATOM 690 C CA . SER A 1 86 ? 8.695 13.822 8.067 1.00 92.56 86 SER A CA 1
ATOM 691 C C . SER A 1 86 ? 8.767 14.233 6.592 1.00 92.56 86 SER A C 1
ATOM 693 O O . SER A 1 86 ? 9.749 13.962 5.908 1.00 92.56 86 SER A O 1
ATOM 695 N N . GLN A 1 87 ? 7.752 14.953 6.093 1.00 90.94 87 GLN A N 1
ATOM 696 C CA . GLN A 1 87 ? 7.690 15.385 4.684 1.00 90.94 87 GLN A CA 1
ATOM 697 C C . GLN A 1 87 ? 8.937 16.153 4.228 1.00 90.94 87 GLN A C 1
ATOM 699 O O . GLN A 1 87 ? 9.388 15.971 3.102 1.00 90.94 87 GLN A O 1
ATOM 704 N N . LYS A 1 88 ? 9.490 16.989 5.109 1.00 92.56 88 LYS A N 1
ATOM 705 C CA . LYS A 1 88 ? 10.703 17.777 4.856 1.00 92.56 88 LYS A CA 1
ATOM 706 C C . LYS A 1 88 ? 11.959 16.923 4.633 1.00 92.56 88 LYS A C 1
ATOM 708 O O . LYS A 1 88 ? 12.907 17.404 4.031 1.00 92.56 88 LYS A O 1
ATOM 713 N N . ASP A 1 89 ? 11.957 15.679 5.113 1.00 92.44 89 ASP A N 1
ATOM 714 C CA . ASP A 1 89 ? 13.102 14.768 5.024 1.00 92.44 89 ASP A CA 1
ATOM 715 C C . ASP A 1 89 ? 13.068 13.941 3.725 1.00 92.44 89 ASP A 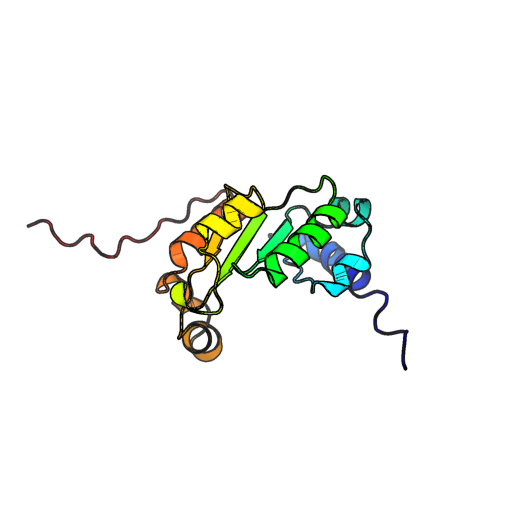C 1
ATOM 717 O O . ASP A 1 89 ? 14.000 13.192 3.430 1.00 92.44 89 ASP A O 1
ATOM 721 N N . 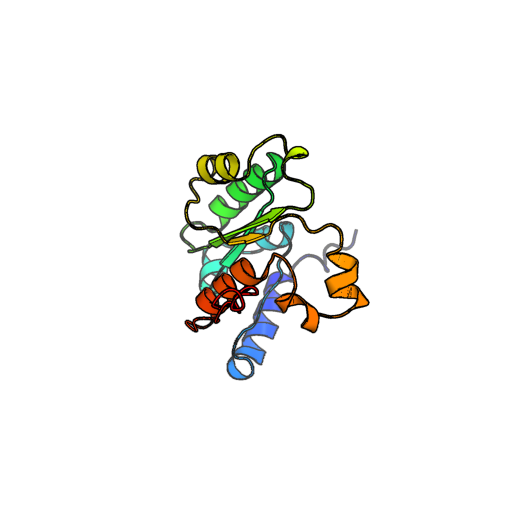TYR A 1 90 ? 11.989 14.053 2.943 1.00 92.69 90 TYR A N 1
ATOM 722 C CA . TYR A 1 90 ? 11.903 13.484 1.606 1.00 92.69 90 TYR A CA 1
ATOM 723 C C . TYR A 1 90 ? 12.341 14.510 0.564 1.00 92.69 90 TYR A C 1
ATOM 725 O O . TYR A 1 90 ? 11.869 15.643 0.550 1.00 92.69 90 TYR A O 1
ATOM 733 N N . MET A 1 91 ? 13.176 14.076 -0.383 1.00 91.19 91 MET A N 1
ATOM 734 C CA . MET A 1 91 ? 13.568 14.902 -1.534 1.00 91.19 91 MET A CA 1
ATOM 735 C C . MET A 1 91 ? 12.386 15.259 -2.447 1.00 91.19 91 MET A C 1
ATOM 737 O O . MET A 1 91 ? 12.469 16.204 -3.225 1.00 91.19 91 MET A O 1
ATOM 741 N N . MET A 1 92 ? 11.308 14.472 -2.398 1.00 92.06 92 MET A N 1
ATOM 742 C CA . MET A 1 92 ? 10.124 14.640 -3.230 1.00 92.06 92 MET A CA 1
ATOM 743 C C . MET A 1 92 ? 8.890 14.842 -2.342 1.00 92.06 92 MET A C 1
ATOM 745 O O . MET A 1 92 ? 8.646 14.024 -1.449 1.00 92.06 92 MET A O 1
ATOM 749 N N . PRO A 1 93 ? 8.079 15.889 -2.582 1.00 93.19 93 PRO A N 1
ATOM 750 C CA . PRO A 1 93 ? 6.804 16.037 -1.899 1.00 93.19 93 PRO A CA 1
ATOM 751 C C . PRO A 1 93 ? 5.869 14.879 -2.258 1.00 93.19 93 PRO A C 1
ATOM 753 O O . PRO A 1 93 ? 5.882 14.407 -3.397 1.00 93.19 93 PRO A O 1
ATOM 756 N N . LEU A 1 94 ? 5.011 14.456 -1.323 1.00 94.12 94 LEU A N 1
ATOM 757 C CA . LEU A 1 94 ? 4.029 13.390 -1.560 1.00 94.12 94 LEU A CA 1
ATOM 758 C C . LEU A 1 94 ? 3.205 13.625 -2.839 1.00 94.12 94 LEU A C 1
ATOM 760 O O . LEU A 1 94 ? 3.030 12.711 -3.640 1.00 94.12 94 LEU A O 1
ATOM 764 N N . GLN A 1 95 ? 2.765 14.863 -3.072 1.00 93.69 95 GLN A N 1
ATOM 765 C CA . GLN A 1 95 ? 2.017 15.224 -4.277 1.00 93.69 95 GLN A CA 1
ATOM 766 C C . GLN A 1 95 ? 2.821 14.971 -5.566 1.00 93.69 95 GLN A C 1
ATOM 768 O O . GLN A 1 95 ? 2.313 14.360 -6.504 1.00 93.69 95 GLN A O 1
ATOM 773 N N . GLY A 1 96 ? 4.105 15.340 -5.583 1.00 94.44 96 GLY A N 1
ATOM 774 C CA . GLY A 1 96 ? 4.987 15.068 -6.720 1.00 94.44 96 GLY A CA 1
ATOM 775 C C . GLY A 1 96 ? 5.235 13.570 -6.932 1.00 94.44 96 GLY A C 1
ATOM 776 O O . GLY A 1 96 ? 5.319 13.106 -8.069 1.00 94.44 96 GLY A O 1
ATOM 777 N N . ALA A 1 97 ? 5.290 12.786 -5.850 1.00 95.25 97 ALA A N 1
ATOM 778 C CA . ALA A 1 97 ? 5.415 11.331 -5.933 1.00 95.25 97 ALA A CA 1
ATOM 779 C C . ALA A 1 97 ? 4.187 10.690 -6.600 1.00 95.25 97 ALA A C 1
ATOM 781 O O . ALA A 1 97 ? 4.345 9.868 -7.504 1.00 95.25 97 ALA A O 1
ATOM 782 N N . LYS A 1 98 ? 2.978 11.118 -6.216 1.00 95.88 98 LYS A N 1
ATOM 783 C CA . LYS A 1 98 ? 1.706 10.689 -6.822 1.00 95.88 98 LYS A CA 1
ATOM 784 C C . LYS A 1 98 ? 1.631 11.004 -8.311 1.00 95.88 98 LYS A C 1
ATOM 786 O O . LYS A 1 98 ? 1.277 10.140 -9.114 1.00 95.88 98 LYS A O 1
ATOM 7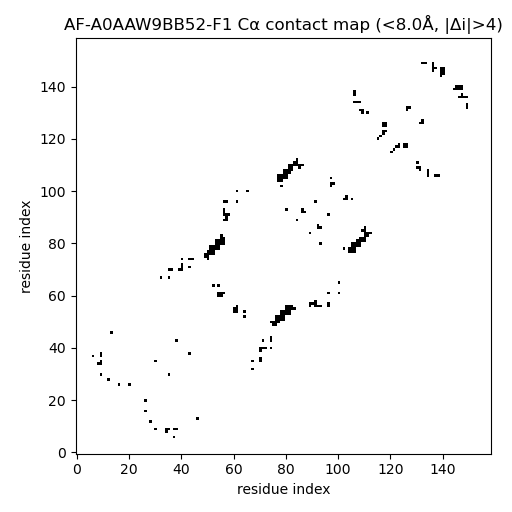91 N N . GLU A 1 99 ? 2.001 12.225 -8.688 1.00 94.62 99 GLU A N 1
ATOM 792 C CA . GLU A 1 99 ? 2.020 12.673 -10.082 1.00 94.62 99 GLU A CA 1
ATOM 793 C C . GLU A 1 99 ? 2.986 11.840 -10.926 1.00 94.62 99 GLU A C 1
ATOM 795 O O . GLU A 1 99 ? 2.617 11.366 -12.004 1.00 94.62 99 GLU A O 1
ATOM 800 N N . LYS A 1 100 ? 4.186 11.567 -10.400 1.00 93.38 100 LYS A N 1
ATOM 801 C CA . LYS A 1 100 ? 5.222 10.790 -11.089 1.00 93.38 100 LYS A CA 1
ATOM 802 C C . LYS A 1 100 ? 4.771 9.379 -11.463 1.00 93.38 100 LYS A C 1
ATOM 804 O O . LYS A 1 100 ? 5.115 8.892 -12.539 1.00 93.38 100 LYS A O 1
ATOM 809 N N . ILE A 1 101 ? 3.980 8.735 -10.608 1.00 94.00 101 ILE A N 1
ATOM 810 C CA . ILE A 1 101 ? 3.450 7.387 -10.860 1.00 94.00 101 ILE A CA 1
ATOM 811 C C . ILE A 1 101 ? 2.018 7.386 -11.411 1.00 94.00 101 ILE A C 1
ATOM 813 O O . ILE A 1 101 ? 1.439 6.316 -11.616 1.00 94.00 101 ILE A O 1
ATOM 817 N N . LYS A 1 102 ? 1.469 8.577 -11.690 1.00 92.38 102 LYS A N 1
ATOM 818 C CA . LYS A 1 102 ? 0.102 8.811 -12.177 1.00 92.38 102 LYS A CA 1
ATOM 819 C C . LYS A 1 102 ? -0.976 8.209 -11.264 1.00 92.38 102 LYS A C 1
ATOM 821 O O . LYS A 1 102 ? -2.006 7.750 -11.750 1.00 92.38 102 LYS A O 1
ATOM 826 N N . ALA A 1 103 ? -0.749 8.212 -9.953 1.00 89.50 103 ALA A N 1
ATOM 827 C CA . ALA A 1 103 ? -1.686 7.684 -8.966 1.00 89.50 103 ALA A CA 1
ATOM 828 C C . ALA A 1 103 ? -2.397 8.827 -8.241 1.00 89.50 103 ALA A C 1
ATOM 830 O O . ALA A 1 103 ? -1.854 9.419 -7.313 1.00 89.50 103 ALA A O 1
ATOM 831 N N . LYS A 1 104 ? -3.606 9.163 -8.702 1.00 80.12 104 LYS A N 1
ATOM 832 C CA . LYS A 1 104 ? -4.413 10.246 -8.114 1.00 80.12 104 LYS A CA 1
ATOM 833 C C . LYS A 1 104 ? -5.228 9.788 -6.904 1.00 80.12 104 LYS A C 1
ATOM 835 O O . LYS A 1 104 ? -5.408 10.571 -5.978 1.00 80.12 104 LYS A O 1
ATOM 840 N N . ASP A 1 105 ? -5.693 8.541 -6.915 1.00 87.12 105 ASP A N 1
ATOM 841 C CA . ASP A 1 105 ? -6.450 7.938 -5.818 1.00 87.12 105 ASP A CA 1
ATOM 842 C C . ASP A 1 105 ? -5.515 7.058 -4.979 1.00 87.12 105 ASP A C 1
ATOM 844 O O . ASP A 1 105 ? -5.158 5.945 -5.373 1.00 87.12 105 ASP A O 1
ATOM 848 N N . THR A 1 106 ? -5.036 7.608 -3.863 1.00 93.56 106 THR A N 1
ATOM 849 C CA . THR A 1 106 ? -4.116 6.933 -2.939 1.00 93.56 106 THR A CA 1
ATOM 850 C C . THR A 1 106 ? -4.610 7.060 -1.508 1.00 93.56 106 THR A C 1
ATOM 852 O O . THR A 1 106 ? -5.289 8.021 -1.142 1.00 93.56 106 THR A O 1
ATOM 855 N N . ILE A 1 107 ? -4.242 6.087 -0.678 1.00 93.56 107 ILE A N 1
ATOM 856 C CA . ILE A 1 107 ? -4.442 6.163 0.769 1.00 93.56 107 ILE A CA 1
ATOM 857 C C . ILE A 1 107 ? -3.130 6.637 1.384 1.00 93.56 107 ILE A C 1
ATOM 859 O O . ILE A 1 107 ? -2.110 5.966 1.250 1.00 93.56 107 ILE A O 1
ATOM 863 N N . ASP A 1 108 ? -3.154 7.776 2.068 1.00 93.44 108 ASP A N 1
ATOM 864 C CA . ASP A 1 108 ? -1.930 8.385 2.585 1.00 93.44 108 ASP A CA 1
ATOM 865 C C . ASP A 1 108 ? -1.849 8.277 4.107 1.00 93.44 108 ASP A C 1
ATOM 867 O O . ASP A 1 108 ? -2.703 8.781 4.839 1.00 93.44 108 ASP A O 1
ATOM 871 N N . PHE A 1 109 ? -0.774 7.664 4.581 1.00 92.00 109 PHE A N 1
ATOM 872 C CA . PHE A 1 109 ? -0.358 7.650 5.970 1.00 92.00 109 PHE A CA 1
ATOM 873 C C . PHE A 1 109 ? 0.786 8.643 6.143 1.00 92.00 109 PHE A C 1
ATOM 875 O O . PHE A 1 109 ? 1.896 8.457 5.639 1.00 92.00 109 PHE A O 1
ATOM 882 N N . VAL A 1 110 ? 0.492 9.724 6.861 1.00 91.31 110 VAL A N 1
ATOM 883 C CA . VAL A 1 110 ? 1.495 10.718 7.251 1.00 91.31 110 VAL A CA 1
ATOM 884 C C . VAL A 1 110 ? 2.474 10.133 8.266 1.00 91.31 110 VAL A C 1
ATOM 886 O O . VAL A 1 110 ? 2.208 9.117 8.900 1.00 91.31 110 VAL A O 1
ATOM 889 N N . TYR A 1 111 ? 3.597 10.808 8.470 1.00 91.81 111 TYR A N 1
ATOM 890 C CA . TYR A 1 111 ? 4.544 10.406 9.500 1.00 91.81 111 TYR A CA 1
ATOM 891 C C . TYR A 1 111 ? 3.975 10.607 10.912 1.00 91.81 111 TYR A C 1
ATOM 893 O O . TYR A 1 111 ? 3.431 11.669 11.239 1.00 91.81 111 TYR A O 1
ATOM 901 N N . GLU A 1 112 ? 4.146 9.598 11.765 1.00 89.81 112 GLU A N 1
ATOM 902 C CA . GLU A 1 112 ? 3.845 9.657 13.193 1.00 89.81 112 GLU A CA 1
ATOM 903 C C . GLU A 1 112 ? 5.037 9.120 13.990 1.00 89.81 112 GLU A C 1
ATOM 905 O O . GLU A 1 112 ? 5.313 7.924 13.985 1.00 89.81 112 GLU A O 1
ATOM 910 N N . ALA A 1 113 ? 5.738 10.011 14.694 1.00 89.12 113 ALA A N 1
ATOM 911 C CA . ALA A 1 113 ? 6.955 9.671 15.433 1.00 89.12 113 ALA A CA 1
ATOM 912 C C . ALA A 1 113 ? 6.702 8.666 16.568 1.00 89.12 113 ALA A C 1
ATOM 914 O O . ALA A 1 113 ? 7.578 7.876 16.900 1.00 89.12 113 ALA A O 1
ATOM 915 N N . ASN A 1 114 ? 5.500 8.670 17.151 1.00 87.81 114 ASN A N 1
ATOM 916 C CA . ASN A 1 114 ? 5.146 7.760 18.240 1.00 87.81 114 ASN A CA 1
ATOM 917 C C . ASN A 1 114 ? 4.486 6.467 17.748 1.00 87.81 114 ASN A C 1
ATOM 919 O O . ASN A 1 114 ? 3.875 5.770 18.557 1.00 87.81 114 ASN A O 1
ATOM 923 N N . LEU A 1 115 ? 4.547 6.155 16.447 1.00 85.50 115 LEU A N 1
ATOM 924 C CA . LEU A 1 115 ? 3.784 5.049 15.874 1.00 85.50 115 LEU A CA 1
ATOM 925 C C . LEU A 1 115 ? 4.089 3.711 16.554 1.00 85.50 115 LEU A C 1
ATOM 927 O O . LEU A 1 115 ? 3.165 2.997 16.934 1.00 85.50 115 LEU A O 1
ATOM 931 N N . GLU A 1 116 ? 5.370 3.408 16.761 1.00 85.25 116 GLU A N 1
ATOM 932 C CA . GLU A 1 116 ? 5.801 2.183 17.435 1.00 85.25 116 GLU A CA 1
ATOM 933 C C . GLU A 1 116 ? 5.218 2.096 18.850 1.00 85.25 116 GLU A C 1
ATOM 935 O O . GLU A 1 116 ? 4.545 1.126 19.190 1.00 85.25 116 GLU A O 1
ATOM 940 N N . LYS A 1 117 ? 5.370 3.153 19.655 1.00 85.62 117 LYS A N 1
ATOM 941 C CA . LYS A 1 117 ? 4.791 3.223 21.002 1.00 85.62 117 LYS A CA 1
ATOM 942 C C . LYS A 1 117 ? 3.268 3.052 20.982 1.00 85.62 117 LYS A C 1
ATOM 944 O O . LYS A 1 117 ? 2.713 2.318 21.794 1.00 85.62 117 LYS A O 1
ATOM 949 N N . LEU A 1 118 ? 2.585 3.719 20.059 1.00 83.50 118 LEU A N 1
ATOM 950 C CA . LEU A 1 118 ? 1.124 3.711 19.969 1.00 83.50 118 LEU A CA 1
ATOM 951 C C . LEU A 1 118 ? 0.561 2.351 19.540 1.00 83.50 118 LEU A C 1
ATOM 953 O O . LEU A 1 118 ? -0.503 1.974 20.019 1.00 83.50 118 LEU A O 1
ATOM 957 N N . ILE A 1 119 ? 1.245 1.627 18.650 1.00 83.31 119 ILE A N 1
ATOM 958 C CA . ILE A 1 119 ? 0.743 0.368 18.082 1.00 83.31 119 ILE A CA 1
ATOM 959 C C . ILE A 1 119 ? 1.319 -0.846 18.801 1.00 83.31 119 ILE A C 1
ATOM 961 O O . ILE A 1 119 ? 0.558 -1.715 19.217 1.00 83.31 119 ILE A O 1
ATOM 965 N N . ILE A 1 120 ? 2.640 -0.899 18.965 1.00 81.81 120 ILE A N 1
ATOM 966 C CA . ILE A 1 120 ? 3.338 -2.056 19.533 1.00 81.81 120 ILE A CA 1
ATOM 967 C C . ILE A 1 120 ? 3.163 -2.096 21.050 1.00 81.81 120 ILE A C 1
ATOM 969 O O . ILE A 1 120 ? 2.837 -3.144 21.596 1.00 81.81 120 ILE A O 1
ATOM 973 N N . GLN A 1 121 ? 3.332 -0.961 21.739 1.00 83.56 121 GLN A N 1
ATOM 974 C CA . GLN A 1 121 ? 3.293 -0.944 23.209 1.00 83.56 121 GLN A CA 1
ATOM 975 C C . GLN A 1 121 ? 1.875 -0.763 23.764 1.00 83.56 121 GLN A C 1
ATOM 977 O O . GLN A 1 121 ? 1.545 -1.328 24.801 1.00 83.56 121 GLN A O 1
ATOM 982 N N . GLN A 1 122 ? 1.032 0.039 23.103 1.00 83.00 122 GLN A N 1
ATOM 983 C CA . GLN A 1 122 ? -0.314 0.374 23.598 1.00 83.00 122 GLN A CA 1
ATOM 984 C C . GLN A 1 122 ? -1.451 -0.370 22.884 1.00 83.00 122 GLN A C 1
ATOM 986 O O . GLN A 1 122 ? -2.614 -0.220 23.268 1.00 83.00 122 GLN A O 1
ATOM 991 N N . GLY A 1 123 ? -1.132 -1.156 21.854 1.00 78.88 123 GLY A N 1
ATOM 992 C CA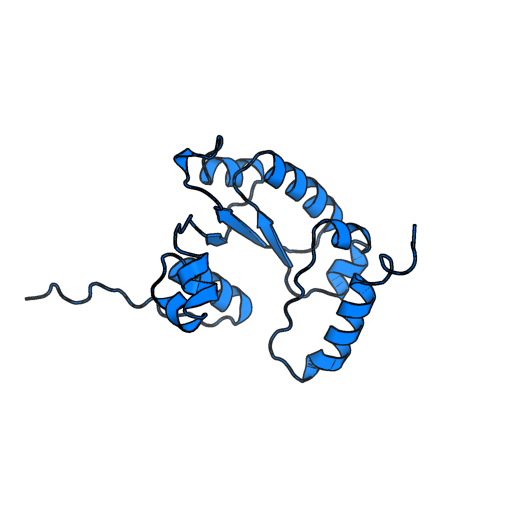 . GLY A 1 123 ? -2.093 -1.941 21.091 1.00 78.88 123 GLY A CA 1
ATOM 993 C C . GLY A 1 123 ? -2.959 -1.133 20.117 1.00 78.88 123 GLY A C 1
ATOM 994 O O . GLY A 1 123 ? -3.142 0.085 20.209 1.00 78.88 123 GLY A O 1
ATOM 995 N N . ILE A 1 124 ? -3.570 -1.854 19.175 1.00 78.75 124 ILE A N 1
ATOM 996 C CA . ILE A 1 124 ? -4.332 -1.283 18.053 1.00 78.75 124 ILE A CA 1
ATOM 997 C C . ILE A 1 124 ? -5.580 -0.489 18.471 1.00 78.75 124 ILE A C 1
ATOM 999 O O . ILE A 1 124 ? -6.113 0.277 17.672 1.00 78.75 124 ILE A O 1
ATOM 1003 N N . HIS A 1 125 ? -6.052 -0.602 19.714 1.00 75.44 125 HIS A N 1
ATOM 1004 C CA . HIS A 1 125 ? -7.241 0.116 20.192 1.00 75.44 125 HIS A CA 1
ATOM 1005 C C . HIS A 1 125 ? -7.057 1.643 20.218 1.00 75.44 125 HIS A C 1
ATOM 1007 O O . HIS A 1 125 ? -8.034 2.390 20.156 1.00 75.44 125 HIS A O 1
ATOM 1013 N N . ASN A 1 126 ? -5.813 2.133 20.243 1.00 70.31 126 ASN A N 1
ATOM 1014 C CA . ASN A 1 126 ? -5.522 3.567 20.174 1.00 70.31 126 ASN A CA 1
ATOM 1015 C C . ASN A 1 126 ? -5.433 4.114 18.736 1.00 70.31 126 ASN A C 1
ATOM 1017 O O . ASN A 1 126 ? -5.264 5.321 18.552 1.00 70.31 126 ASN A O 1
ATOM 1021 N N . THR A 1 127 ? -5.646 3.278 17.712 1.00 67.31 127 THR A N 1
ATOM 1022 C CA . THR A 1 127 ? -5.643 3.683 16.290 1.00 67.31 127 THR A CA 1
ATOM 1023 C C . THR A 1 127 ? -6.757 4.664 15.906 1.00 67.31 127 THR A C 1
ATOM 1025 O O . THR A 1 127 ? -6.664 5.338 14.885 1.00 67.31 127 THR A O 1
ATOM 1028 N N . ALA A 1 128 ? -7.796 4.826 16.728 1.00 62.69 128 ALA A N 1
ATOM 1029 C CA . ALA A 1 128 ? -8.814 5.857 16.510 1.00 62.69 128 ALA A CA 1
ATOM 1030 C C . ALA A 1 128 ? -8.346 7.270 16.922 1.00 62.69 128 ALA A C 1
ATOM 1032 O O . ALA A 1 128 ? -8.940 8.273 16.517 1.00 62.69 128 ALA A O 1
ATOM 1033 N N . LYS A 1 129 ? -7.292 7.367 17.746 1.00 65.19 129 LYS A N 1
ATOM 1034 C CA . LYS A 1 129 ? -6.777 8.636 18.291 1.00 65.19 129 LYS A CA 1
ATOM 1035 C C . LYS A 1 129 ? -5.640 9.231 17.461 1.00 65.19 129 LYS A C 1
ATOM 1037 O O . LYS A 1 129 ? -5.289 10.390 17.695 1.00 65.19 129 LYS A O 1
ATOM 1042 N N . ILE A 1 130 ? -5.088 8.460 16.527 1.00 72.62 130 ILE A N 1
ATOM 1043 C CA . ILE A 1 130 ? -3.923 8.828 15.719 1.00 72.62 130 ILE A CA 1
ATOM 1044 C C . ILE A 1 130 ? -4.329 9.589 14.458 1.00 72.62 130 ILE A C 1
ATOM 1046 O O . ILE A 1 130 ? -5.480 9.573 14.024 1.00 72.62 130 ILE A O 1
ATOM 1050 N N . LYS A 1 131 ? -3.352 10.242 13.827 1.00 81.44 131 LYS A N 1
ATOM 1051 C CA . LYS A 1 131 ? -3.541 11.003 12.580 1.00 81.44 131 LYS A CA 1
ATOM 1052 C C . LYS A 1 131 ? -4.005 10.136 11.400 1.00 81.44 131 LYS A C 1
ATOM 1054 O O . LYS A 1 131 ? -4.344 10.670 10.351 1.00 81.44 131 LYS A O 1
ATOM 1059 N N . PHE A 1 132 ? -4.033 8.814 11.567 1.00 84.00 132 PHE A N 1
ATOM 1060 C CA . PHE A 1 132 ? -4.355 7.850 10.517 1.00 84.00 132 PHE A CA 1
ATOM 1061 C C . PHE A 1 132 ? -5.840 7.528 10.417 1.00 84.00 132 PHE A C 1
ATOM 1063 O O . PHE A 1 132 ? -6.230 6.840 9.482 1.00 84.00 132 PHE A O 1
ATOM 1070 N N . THR A 1 133 ? -6.684 8.034 11.322 1.00 82.38 133 THR A N 1
ATOM 1071 C CA . THR A 1 133 ? -8.128 7.754 11.304 1.00 82.38 133 THR A CA 1
ATOM 1072 C C . THR A 1 133 ? -8.772 7.964 9.925 1.00 82.38 133 THR A C 1
ATOM 1074 O O . THR A 1 133 ? -9.514 7.078 9.506 1.00 82.38 133 THR A O 1
ATOM 1077 N N . PRO A 1 134 ? -8.488 9.045 9.162 1.00 85.62 134 PRO A N 1
ATOM 1078 C CA . PRO A 1 134 ? -9.039 9.201 7.813 1.00 85.62 134 PRO A CA 1
ATOM 1079 C C . PRO A 1 134 ? -8.552 8.129 6.825 1.00 85.62 134 PRO A C 1
ATOM 1081 O O . PRO A 1 134 ? -9.346 7.611 6.043 1.00 85.62 134 PRO A O 1
ATOM 1084 N N . ALA A 1 135 ? -7.267 7.766 6.880 1.00 88.69 135 ALA A N 1
ATOM 1085 C CA . ALA A 1 135 ? -6.667 6.754 6.012 1.00 88.69 135 ALA A CA 1
ATOM 1086 C C . ALA A 1 135 ? -7.210 5.349 6.319 1.00 88.69 135 ALA A C 1
ATOM 1088 O O . ALA A 1 135 ? -7.619 4.625 5.412 1.00 88.69 135 ALA A O 1
ATOM 1089 N N . ILE A 1 136 ? -7.309 5.003 7.607 1.00 87.06 136 ILE A N 1
ATOM 1090 C CA . ILE A 1 136 ? -7.917 3.758 8.090 1.00 87.06 136 ILE A CA 1
ATOM 1091 C C . ILE A 1 136 ? -9.395 3.708 7.695 1.00 87.06 136 ILE A C 1
ATOM 1093 O O . ILE A 1 136 ? -9.855 2.698 7.175 1.00 87.06 136 ILE A O 1
ATOM 1097 N N . ALA A 1 137 ? -10.139 4.803 7.871 1.00 84.50 137 ALA A N 1
ATOM 1098 C CA . ALA A 1 137 ? -11.537 4.890 7.456 1.00 84.50 137 ALA A CA 1
ATOM 1099 C C . ALA A 1 137 ? -11.709 4.664 5.946 1.00 84.50 137 ALA A C 1
ATOM 1101 O O . ALA A 1 137 ? -12.622 3.944 5.541 1.00 84.50 137 ALA A O 1
ATOM 1102 N N . ASN A 1 138 ? -10.829 5.241 5.119 1.00 87.38 138 ASN A N 1
ATOM 1103 C CA . ASN A 1 138 ? -10.837 5.015 3.675 1.00 87.38 138 ASN A CA 1
ATOM 1104 C C . ASN A 1 138 ? -10.545 3.542 3.344 1.00 87.38 138 ASN A C 1
ATOM 1106 O O . ASN A 1 138 ? -11.262 2.934 2.553 1.00 87.38 138 ASN A O 1
ATOM 1110 N N . MET A 1 139 ? -9.563 2.929 4.006 1.00 87.88 139 MET A N 1
ATOM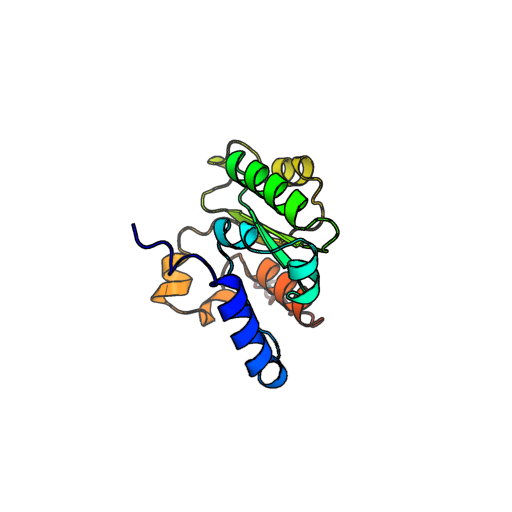 1111 C CA . MET A 1 139 ? -9.242 1.512 3.824 1.00 87.88 139 MET A CA 1
ATOM 1112 C C . MET A 1 139 ? -10.406 0.598 4.223 1.00 87.88 139 MET A C 1
ATOM 1114 O O . MET A 1 139 ? -10.809 -0.254 3.439 1.00 87.88 139 MET A O 1
ATOM 1118 N N . VAL A 1 140 ? -11.018 0.819 5.390 1.00 86.25 140 VAL A N 1
ATOM 1119 C CA . VAL A 1 140 ? -12.187 0.048 5.843 1.00 86.25 140 VAL A CA 1
ATOM 1120 C C . VAL A 1 140 ? -13.356 0.209 4.876 1.00 86.25 140 VAL A C 1
ATOM 1122 O O . VAL A 1 140 ? -14.001 -0.782 4.545 1.00 86.25 140 VAL A O 1
ATOM 1125 N N . ASN A 1 141 ? -13.615 1.418 4.375 1.00 85.38 141 ASN A N 1
ATOM 1126 C CA . ASN A 1 141 ? -14.640 1.641 3.355 1.00 85.38 141 ASN A CA 1
ATOM 1127 C C . ASN A 1 141 ? -14.307 0.884 2.061 1.00 85.38 141 ASN A C 1
ATOM 1129 O O . ASN A 1 141 ? -15.138 0.143 1.551 1.00 85.38 141 ASN A O 1
ATOM 1133 N N . SER A 1 142 ? -13.061 0.969 1.598 1.00 83.12 142 SER A N 1
ATOM 1134 C CA . SER A 1 142 ? -12.582 0.248 0.412 1.00 83.12 142 SER A CA 1
ATOM 1135 C C . SER A 1 142 ? -12.744 -1.269 0.540 1.00 83.12 142 SER A C 1
ATOM 1137 O O . SER A 1 142 ? -13.024 -1.947 -0.445 1.00 83.12 142 SER A O 1
ATOM 1139 N N . LEU A 1 143 ? -12.574 -1.804 1.752 1.00 84.62 143 LEU A N 1
ATOM 1140 C CA . LEU A 1 143 ? -12.670 -3.235 2.023 1.00 84.62 143 LEU A CA 1
ATOM 1141 C C . LEU A 1 143 ? -14.114 -3.709 2.243 1.00 84.62 143 LEU A C 1
ATOM 1143 O O . LEU A 1 143 ? -14.502 -4.779 1.780 1.00 84.62 143 LEU A O 1
ATOM 1147 N N . THR A 1 144 ? -14.927 -2.928 2.947 1.00 85.75 144 THR A N 1
ATOM 1148 C CA . THR A 1 144 ? -16.234 -3.381 3.456 1.00 85.75 144 THR A CA 1
ATOM 1149 C C . THR A 1 144 ? -17.432 -2.703 2.793 1.00 85.75 144 THR A C 1
ATOM 1151 O O . THR A 1 144 ? -18.566 -3.088 3.058 1.00 85.75 144 THR A O 1
ATOM 1154 N N . GLY A 1 145 ? -17.214 -1.636 2.019 1.00 80.38 145 GLY A N 1
ATOM 1155 C CA . GLY A 1 145 ? -18.257 -0.707 1.567 1.00 80.38 145 GLY A CA 1
ATOM 1156 C C . GLY A 1 145 ? -18.881 0.131 2.693 1.00 80.38 145 GLY A C 1
ATOM 1157 O O . GLY A 1 145 ? -19.749 0.970 2.441 1.00 80.38 145 GLY A O 1
ATOM 1158 N N . LYS A 1 146 ? -18.468 -0.069 3.955 1.00 79.06 146 LYS A N 1
ATOM 1159 C CA . LYS A 1 146 ? -19.033 0.632 5.113 1.00 79.06 146 LYS A CA 1
ATOM 1160 C C . LYS A 1 146 ? -18.379 1.998 5.279 1.00 79.06 146 LYS A C 1
ATOM 1162 O O . LYS A 1 146 ? -17.158 2.132 5.352 1.00 79.06 146 LYS A O 1
ATOM 1167 N N . LYS A 1 147 ? -19.205 3.034 5.432 1.00 71.50 147 LYS A N 1
ATOM 1168 C CA . LYS A 1 147 ? -18.732 4.381 5.773 1.00 71.50 147 LYS A CA 1
ATOM 1169 C C . LYS A 1 147 ? -18.373 4.442 7.259 1.00 71.50 147 LYS A C 1
ATOM 1171 O O . LYS A 1 147 ? -19.256 4.418 8.113 1.00 71.50 147 LYS A O 1
ATOM 1176 N N . VAL A 1 148 ? -17.085 4.563 7.574 1.00 67.94 148 VAL A N 1
ATOM 1177 C CA . VAL A 1 148 ? -16.627 4.806 8.950 1.00 67.94 148 VAL A CA 1
ATOM 1178 C C . VAL A 1 148 ? -16.874 6.273 9.304 1.00 67.94 148 VAL A C 1
ATOM 1180 O O . VAL A 1 148 ? -16.361 7.179 8.645 1.00 67.94 148 VAL A O 1
ATOM 1183 N N . LYS A 1 149 ? -17.674 6.530 10.346 1.00 61.59 149 LYS A N 1
ATOM 1184 C CA . LYS A 1 149 ? -17.887 7.891 10.855 1.00 61.59 149 LY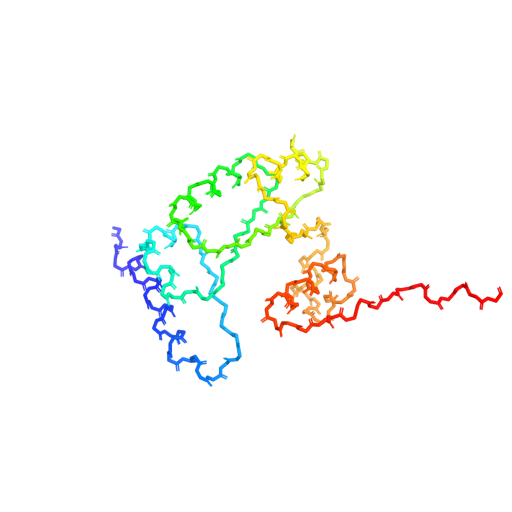S A CA 1
ATOM 1185 C C . LYS A 1 149 ? -16.593 8.399 11.492 1.00 61.59 149 LYS A C 1
ATOM 1187 O O . LYS A 1 149 ? -16.193 7.926 12.551 1.00 61.59 149 LYS A O 1
ATOM 1192 N N . VAL A 1 150 ? -15.968 9.400 10.876 1.00 60.81 150 VAL A N 1
ATOM 1193 C CA . VAL A 1 150 ? -14.868 10.147 11.498 1.00 60.81 150 VAL A CA 1
ATOM 1194 C C . VAL A 1 150 ? -15.452 10.948 12.666 1.00 60.81 150 VAL A C 1
ATOM 1196 O O . VAL A 1 150 ? -16.218 11.889 12.451 1.00 60.81 150 VAL A O 1
ATOM 1199 N N . GLN A 1 151 ? -15.137 10.573 13.908 1.00 53.75 151 GLN A N 1
ATOM 1200 C CA . GLN A 1 151 ? -15.514 11.373 15.077 1.00 53.75 151 GLN A CA 1
ATOM 1201 C C . GLN A 1 151 ? -14.803 12.731 15.001 1.00 53.75 151 GLN A C 1
ATOM 1203 O O . GLN A 1 151 ? -13.583 12.825 15.138 1.00 53.75 151 GLN A O 1
ATOM 1208 N N . LYS A 1 152 ? -15.565 13.804 14.761 1.00 51.22 152 LYS A N 1
ATOM 1209 C CA . LYS A 1 152 ? -15.045 15.175 14.805 1.00 51.22 152 LYS A CA 1
ATOM 1210 C C . LYS A 1 152 ? -14.702 15.521 16.257 1.00 51.22 152 LYS A C 1
ATOM 1212 O O . LYS A 1 152 ? -15.599 15.626 17.085 1.00 51.22 152 LYS A O 1
ATOM 1217 N N . LYS A 1 153 ? -13.418 15.753 16.555 1.00 50.88 153 LYS A N 1
ATOM 1218 C CA . LYS A 1 153 ? -12.929 16.155 17.892 1.00 50.88 153 LYS A CA 1
ATOM 1219 C C . LYS A 1 153 ? -13.363 17.565 18.349 1.00 50.88 153 LYS A C 1
ATOM 1221 O O . LYS A 1 153 ? -13.018 17.956 19.453 1.00 50.88 153 LYS A O 1
ATOM 1226 N N . PHE A 1 154 ? -14.134 18.316 17.555 1.00 49.47 154 PHE A N 1
ATOM 1227 C CA . PHE A 1 154 ? -14.526 19.701 17.864 1.00 49.47 154 PHE A CA 1
ATOM 1228 C C . PHE A 1 154 ? -16.018 19.976 17.631 1.00 49.47 154 PHE A C 1
ATOM 1230 O O . PHE A 1 154 ? -16.390 20.880 16.891 1.00 49.47 154 PHE A O 1
ATOM 1237 N N . ALA A 1 155 ? -16.897 19.206 18.271 1.00 50.84 155 ALA A N 1
ATOM 1238 C CA . ALA A 1 155 ? -18.327 19.527 18.326 1.00 50.84 155 ALA A CA 1
ATOM 1239 C C . ALA A 1 155 ? -18.689 20.464 19.502 1.00 50.84 155 ALA A C 1
ATOM 1241 O O . ALA A 1 155 ? -19.830 20.451 19.954 1.00 50.84 155 ALA A O 1
ATOM 1242 N N . TRP A 1 156 ? -17.738 21.257 20.021 1.00 51.59 156 TRP A N 1
ATOM 1243 C CA . TRP A 1 156 ? -17.954 22.073 21.225 1.00 51.59 156 TRP A CA 1
ATOM 1244 C C . TRP A 1 156 ? -17.519 23.538 21.114 1.00 51.59 156 TRP A C 1
ATOM 1246 O O . TRP A 1 156 ? -16.871 24.072 22.001 1.00 51.59 156 TRP A O 1
ATOM 1256 N N . PHE A 1 157 ? -17.946 24.209 20.042 1.00 53.28 157 PHE A N 1
ATOM 1257 C CA . PHE A 1 157 ? -18.066 25.672 20.024 1.00 53.28 157 PHE A CA 1
ATOM 1258 C C . PHE A 1 157 ? -19.385 26.070 19.354 1.00 53.28 157 PHE A C 1
ATOM 1260 O O . PHE A 1 157 ? -19.431 26.500 18.205 1.00 53.28 157 PHE A O 1
ATOM 1267 N N . LYS A 1 158 ? -20.482 25.847 20.081 1.00 43.56 158 LYS A N 1
ATOM 1268 C CA . LYS A 1 158 ? -21.734 26.591 19.925 1.00 43.56 158 LYS A CA 1
ATOM 1269 C C . LYS A 1 158 ? -22.308 26.847 21.317 1.00 43.56 158 LYS A C 1
ATOM 1271 O O . LYS A 1 158 ? -23.067 26.032 21.836 1.00 43.56 158 LYS A O 1
ATOM 1276 N N . LYS A 1 159 ? -21.897 27.962 21.904 1.00 37.09 159 LYS A N 1
ATOM 1277 C CA . LYS A 1 159 ? -22.747 28.855 22.685 1.00 37.09 159 LYS A CA 1
ATOM 1278 C C . LYS A 1 159 ? -22.346 30.269 22.310 1.00 37.09 159 LYS A C 1
ATOM 1280 O O . LYS A 1 159 ? -21.120 30.481 22.188 1.00 37.09 159 LYS A O 1
#

Secondary structure (DSSP, 8-state):
---TTTSSHHHHHHHHHHHHTTT-S-------TTGGGGS-HHHHHHH-SSEEEEE-SSHHHHHHHHHHHHHHTT--EEEEEE-SS-GGGSSS-HHHHHHHTT--SEEEE---TTHHIIIIIT-GGGGGSSTTHHHHHHHHHHHHS-------S------

Foldseek 3Di:
DDPPPLQCPVVVLLVVCVVCVVVDLDDDDDDDLVVLVNDALVRCQVRDPEAEQEAELAPVRLVSVVVSCVRVPPPDYAYEHAYQDAQVPHPGHPVRSCVVNVNPDHQYHHDDPCVCVVPVVVHPVCVLVDPNVVSVQVVCCVSPVDRDDNPDPPPPPDD

Sequence (159 aa):
KNIACISDHADSLFRISNELVDQYNFIIDSLPLNAINELTSEDINERYNRIFVVCEPSVASLRAYHSIKKKLGKAEHRIIFSMTRSQKDYMMPLQGAKEKIKAKDTIDFVYEANLEKLIIQQGIHNTAKIKFTPAIANMVNSLTGKKVKVQKKFAWFKK

Solvent-accessible surface area (backbone atoms only — not comparable to full-atom values): 9948 Å² total; per-residue (Å²): 134,84,69,81,79,74,63,57,62,68,58,52,51,50,52,54,49,64,78,42,49,93,79,45,99,72,86,84,85,87,75,56,81,74,56,58,71,79,49,53,47,66,50,49,58,75,74,43,97,72,44,76,48,81,32,39,46,41,74,68,39,53,52,51,47,53,56,49,49,61,50,41,60,85,55,74,66,42,42,30,39,46,38,93,52,55,71,88,79,37,98,39,52,61,68,58,42,28,59,77,70,70,46,87,73,60,44,60,37,73,53,57,94,57,47,61,56,46,43,73,74,64,31,70,84,49,51,76,78,43,94,44,38,68,36,52,32,50,51,48,22,74,75,68,72,46,84,60,81,79,80,70,93,73,86,80,84,86,128

pLDDT: mean 83.39, std 14.26, range [33.59, 96.06]

Mean predicted aligned error: 7.93 Å

Nearest PDB structures (foldseek):
  1zun-assembly1_A  TM=5.208E-01  e=5.282E-02  Pseudomonas syringae
  2ok8-assembly1_B  TM=3.390E-01  e=2.699E-01  Plasmodium falciparum 3D7
  3iub-assembly1_B  TM=3.917E-01  e=2.928E+00  Mycobacterium tuberculosis
  8p9a-assembly1_c4  TM=3.521E-01  e=1.564E+00  Saccharomyces cerevisiae
  2a86-assembly1_B  TM=3.853E-01  e=3.535E+00  Mycobacterium tuberculosis